Protein AF-A0A9N8KJK4-F1 (afdb_monomer)

Radius of gyration: 14.7 Å; Cα contacts (8 Å, |Δi|>4): 131; chains: 1; bounding box: 35×23×42 Å

pLDDT: mean 90.98, std 7.69, range [56.53, 98.44]

Organism: NCBI:txid2773716

Foldseek 3Di:
DWDKDFDFDKAFLVNLVVVCVVQVQVQADSLCCVPPSNVVSVLVVCCVVPVPVVVVQVQWGKADDADPPDPDPCRSPDRIITTGSGIGTADPHDDVCVRVVPD

Secondary structure (DSSP, 8-state):
--EEEEEEEEEEHHHHHHHHHHHT-TT--TT-TTSHHHHHHHHHHHHHH-HHHHHT-TT-EEEE---TT--STTGGG-SEEEEEEEEEEESS---HHHHHTT-

Sequence (103 aa):
MPTYLIHGFRWPRPLIRIHIILQNLDDAAAEWLIAPATTETLLENFTELWPQTVTNLPNLRFVEQFDTTDESPAACSQPYAYVADICEQVKLGIEVDEVRGKV

Structure (mmCIF, N/CA/C/O backbone):
data_AF-A0A9N8KJK4-F1
#
_entry.id   AF-A0A9N8KJK4-F1
#
loop_
_atom_site.group_PDB
_atom_site.id
_atom_site.type_symbol
_atom_site.label_atom_id
_atom_site.label_alt_id
_atom_site.label_com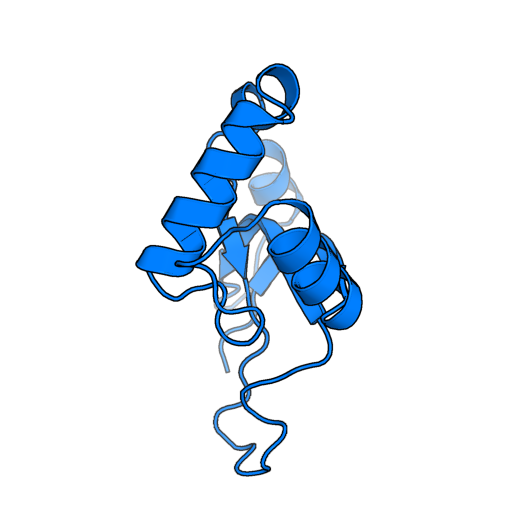p_id
_atom_site.label_asym_id
_atom_site.label_entity_id
_atom_site.label_seq_id
_atom_site.pdbx_PDB_ins_code
_atom_site.Cartn_x
_atom_site.Cartn_y
_atom_site.Cartn_z
_atom_site.occupancy
_atom_site.B_iso_or_equiv
_atom_site.auth_seq_id
_atom_site.auth_comp_id
_atom_site.auth_asym_id
_atom_site.auth_atom_id
_atom_site.pdbx_PDB_model_num
ATOM 1 N N . MET A 1 1 ? 6.362 -7.425 18.911 1.00 66.12 1 MET A N 1
ATOM 2 C CA . MET A 1 1 ? 6.061 -6.817 17.600 1.00 66.12 1 MET A CA 1
ATOM 3 C C . MET A 1 1 ? 4.681 -6.180 17.672 1.00 66.12 1 MET A C 1
ATOM 5 O O . MET A 1 1 ? 3.813 -6.780 18.304 1.00 66.12 1 MET A O 1
ATOM 9 N N . PRO A 1 2 ? 4.478 -4.967 17.133 1.00 81.94 2 PRO A N 1
ATOM 10 C CA . PRO A 1 2 ? 3.156 -4.351 17.091 1.00 81.94 2 PRO A CA 1
ATOM 11 C C . PRO A 1 2 ? 2.202 -5.214 16.258 1.00 81.94 2 PRO A C 1
ATOM 13 O O 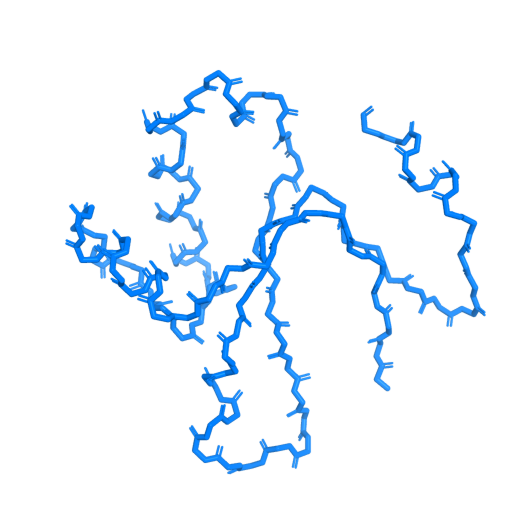. PRO A 1 2 ? 2.566 -5.695 15.190 1.00 81.94 2 PRO A O 1
ATOM 16 N N . THR A 1 3 ? 0.996 -5.441 16.770 1.00 86.94 3 THR A N 1
ATOM 17 C CA . THR A 1 3 ? -0.075 -6.121 16.031 1.00 86.94 3 THR A CA 1
ATOM 18 C C . THR A 1 3 ? -0.988 -5.054 15.452 1.00 86.94 3 THR A C 1
ATOM 20 O O . THR A 1 3 ? -1.273 -4.075 16.136 1.00 86.94 3 THR A O 1
ATOM 23 N N . TYR A 1 4 ? -1.444 -5.226 14.214 1.00 89.00 4 TYR A N 1
ATOM 24 C CA . TYR A 1 4 ? -2.340 -4.276 13.558 1.00 89.00 4 TYR A CA 1
ATOM 25 C C . TYR A 1 4 ? -3.637 -4.960 13.142 1.00 89.00 4 TYR A C 1
ATOM 27 O O . TYR A 1 4 ? -3.619 -6.079 12.628 1.00 89.00 4 TYR A O 1
ATOM 35 N N . LEU A 1 5 ? -4.756 -4.269 13.343 1.00 91.56 5 LEU A N 1
ATOM 36 C CA . LEU A 1 5 ? -6.018 -4.573 12.687 1.00 91.56 5 LEU A CA 1
ATOM 37 C C . LEU A 1 5 ? -6.026 -3.856 11.337 1.00 91.56 5 LEU A C 1
ATOM 39 O O . LEU A 1 5 ? -5.915 -2.631 11.285 1.00 91.56 5 LEU A O 1
ATOM 43 N N . ILE A 1 6 ? -6.146 -4.629 10.259 1.00 91.62 6 ILE A N 1
ATOM 44 C CA . ILE A 1 6 ? -6.137 -4.118 8.888 1.00 91.62 6 ILE A CA 1
ATOM 45 C C . ILE A 1 6 ? -7.476 -4.444 8.227 1.00 91.62 6 ILE A C 1
ATOM 47 O O . ILE A 1 6 ? -7.917 -5.595 8.246 1.00 91.62 6 ILE A O 1
ATOM 51 N N . HIS A 1 7 ? -8.097 -3.438 7.618 1.00 92.75 7 HIS A N 1
ATOM 52 C CA . HIS A 1 7 ? -9.180 -3.613 6.654 1.00 92.75 7 HIS A CA 1
ATOM 53 C C . HIS A 1 7 ? -8.682 -3.160 5.285 1.00 92.75 7 HIS A C 1
ATOM 55 O O . HIS A 1 7 ? -7.998 -2.151 5.167 1.00 92.75 7 HIS A O 1
ATOM 61 N N . GLY A 1 8 ? -8.943 -3.969 4.265 1.00 92.50 8 GLY A N 1
ATOM 62 C CA . GLY A 1 8 ? -8.357 -3.793 2.948 1.00 92.50 8 GLY A CA 1
ATOM 63 C C . GLY A 1 8 ? -8.172 -5.128 2.251 1.00 92.50 8 GLY A C 1
ATOM 64 O O . GLY A 1 8 ? -8.753 -6.143 2.647 1.00 92.50 8 GLY A O 1
ATOM 65 N N . PHE A 1 9 ? -7.330 -5.143 1.225 1.00 93.69 9 PHE A N 1
ATOM 66 C CA . PHE A 1 9 ? -7.020 -6.363 0.495 1.00 93.69 9 PHE A CA 1
ATOM 67 C C . PHE A 1 9 ? -5.523 -6.637 0.453 1.00 93.69 9 PHE A C 1
ATOM 69 O O . PHE A 1 9 ? -4.670 -5.754 0.560 1.00 93.69 9 PHE A O 1
ATOM 76 N N . ARG A 1 10 ? -5.217 -7.920 0.291 1.00 94.88 10 ARG A N 1
ATOM 77 C CA . ARG A 1 10 ? -3.862 -8.423 0.121 1.00 94.88 10 ARG A CA 1
ATOM 78 C C . ARG A 1 10 ? -3.471 -8.294 -1.347 1.00 94.88 10 ARG A C 1
ATOM 80 O O . ARG A 1 10 ? -4.148 -8.858 -2.203 1.00 94.88 10 ARG A O 1
ATOM 87 N N . TRP A 1 11 ? -2.366 -7.617 -1.633 1.00 95.88 11 TRP A N 1
ATOM 88 C CA . TRP A 1 11 ? -1.834 -7.449 -2.980 1.00 95.88 11 TRP A CA 1
ATOM 89 C C . TRP A 1 11 ? -0.590 -8.332 -3.168 1.00 95.88 11 TRP A C 1
ATOM 91 O O . TRP A 1 11 ? 0.450 -8.079 -2.554 1.00 95.88 11 TRP A O 1
ATOM 101 N N . PRO A 1 12 ? -0.674 -9.412 -3.970 1.00 95.62 12 PRO A N 1
ATOM 102 C CA . PRO A 1 12 ? 0.476 -10.265 -4.248 1.00 95.62 12 PRO A CA 1
ATOM 103 C C . PRO A 1 12 ? 1.616 -9.490 -4.907 1.00 95.62 12 PRO A C 1
ATOM 105 O O . PRO A 1 12 ? 1.404 -8.806 -5.908 1.00 95.62 12 PRO A O 1
ATOM 108 N N . ARG A 1 13 ? 2.843 -9.669 -4.406 1.00 93.69 13 ARG A N 1
ATOM 109 C CA . ARG A 1 13 ? 4.045 -8.984 -4.906 1.00 93.69 13 ARG A CA 1
ATOM 110 C C . ARG A 1 13 ? 4.249 -9.106 -6.427 1.00 93.69 13 ARG A C 1
ATOM 112 O O . ARG A 1 13 ? 4.571 -8.095 -7.048 1.00 93.69 13 ARG A O 1
ATOM 119 N N . PRO A 1 14 ? 4.007 -10.267 -7.076 1.00 96.00 14 PRO A N 1
ATOM 120 C CA . PRO A 1 14 ? 4.084 -10.353 -8.535 1.00 96.00 14 PRO A CA 1
ATOM 121 C C . PRO A 1 14 ? 3.090 -9.430 -9.254 1.00 96.00 14 PRO A C 1
ATOM 123 O O . PRO A 1 14 ? 3.428 -8.864 -10.287 1.00 96.00 14 PRO A O 1
ATOM 126 N N . LEU A 1 15 ? 1.888 -9.240 -8.699 1.00 97.44 15 LEU A N 1
ATOM 127 C CA . LEU A 1 15 ? 0.872 -8.363 -9.283 1.00 97.44 15 LEU A CA 1
ATOM 128 C C . LEU A 1 15 ? 1.190 -6.881 -9.061 1.00 97.44 15 LEU A C 1
ATOM 130 O O . LEU A 1 15 ? 0.851 -6.072 -9.916 1.00 97.44 15 LEU A O 1
ATOM 134 N N . ILE A 1 16 ? 1.876 -6.531 -7.968 1.00 96.69 16 ILE A N 1
ATOM 135 C CA . ILE A 1 16 ? 2.403 -5.174 -7.751 1.00 96.69 16 ILE A CA 1
ATOM 136 C C . ILE A 1 16 ? 3.421 -4.834 -8.843 1.00 96.69 16 ILE A C 1
ATOM 138 O O . ILE A 1 16 ? 3.299 -3.809 -9.507 1.00 96.69 16 ILE A O 1
ATOM 142 N N . ARG A 1 17 ? 4.394 -5.727 -9.075 1.00 96.81 17 ARG A N 1
ATOM 143 C CA . ARG A 1 17 ? 5.406 -5.556 -10.132 1.00 96.81 17 ARG A CA 1
ATOM 144 C C . ARG A 1 17 ? 4.759 -5.394 -11.505 1.00 96.81 17 ARG A C 1
ATOM 146 O O . ARG A 1 17 ? 5.125 -4.493 -12.248 1.00 96.81 17 ARG A O 1
ATOM 153 N N . ILE A 1 18 ? 3.781 -6.244 -11.827 1.00 98.19 18 ILE A N 1
ATOM 154 C CA . ILE A 1 18 ? 3.042 -6.158 -13.092 1.00 98.19 18 ILE A CA 1
ATOM 155 C C . ILE A 1 18 ? 2.312 -4.816 -13.207 1.00 98.19 18 ILE A C 1
ATOM 157 O O . ILE A 1 18 ? 2.381 -4.199 -14.263 1.00 98.19 18 ILE A O 1
ATOM 161 N N . HIS A 1 19 ? 1.656 -4.341 -12.146 1.00 98.12 19 HIS A N 1
ATOM 162 C CA . HIS A 1 19 ? 0.977 -3.041 -12.154 1.00 98.12 19 HIS A CA 1
ATOM 163 C C . HIS A 1 19 ? 1.945 -1.889 -12.433 1.00 98.12 19 HIS A C 1
ATOM 165 O O . HIS A 1 19 ? 1.694 -1.108 -13.344 1.00 98.12 19 HIS A O 1
ATOM 171 N N . ILE A 1 20 ? 3.077 -1.839 -11.722 1.00 98.19 20 ILE A N 1
ATOM 172 C CA . ILE A 1 20 ? 4.130 -0.829 -11.921 1.00 98.19 20 ILE A CA 1
ATOM 173 C C . ILE A 1 20 ? 4.629 -0.827 -13.371 1.00 98.19 20 ILE A C 1
ATOM 175 O O . ILE A 1 20 ? 4.702 0.232 -13.990 1.00 98.19 20 ILE A O 1
ATOM 179 N N . ILE A 1 21 ? 4.904 -2.008 -13.939 1.00 98.31 21 ILE A N 1
ATOM 180 C CA . ILE A 1 21 ? 5.367 -2.148 -15.329 1.00 98.31 21 ILE A CA 1
ATOM 181 C C . ILE A 1 21 ? 4.291 -1.690 -16.321 1.00 98.31 21 ILE A C 1
ATOM 183 O O . ILE A 1 21 ? 4.590 -0.956 -17.255 1.00 98.31 21 ILE A O 1
ATOM 187 N N . LEU A 1 22 ? 3.037 -2.118 -16.143 1.00 98.44 22 LEU A N 1
ATOM 188 C CA . LEU A 1 22 ? 1.952 -1.791 -17.075 1.00 98.44 22 LEU A CA 1
ATOM 189 C C . LEU A 1 22 ? 1.565 -0.309 -17.046 1.00 98.44 22 LEU A C 1
ATOM 191 O O . LEU A 1 22 ? 1.080 0.204 -18.052 1.00 98.44 22 LEU A O 1
ATOM 195 N N . GLN A 1 23 ? 1.755 0.356 -15.908 1.00 98.31 23 GLN A N 1
ATOM 196 C CA . GLN A 1 23 ? 1.457 1.775 -15.721 1.00 98.31 23 GLN A CA 1
ATOM 197 C C . GLN A 1 23 ? 2.677 2.688 -15.939 1.00 98.31 23 GLN A C 1
ATOM 199 O O . GLN A 1 23 ? 2.517 3.902 -15.904 1.00 98.31 23 GLN A O 1
ATOM 204 N N . ASN A 1 24 ? 3.867 2.132 -16.212 1.00 97.62 24 ASN A N 1
ATOM 205 C CA . ASN A 1 24 ? 5.137 2.866 -16.349 1.00 97.62 24 ASN A CA 1
ATOM 206 C C . ASN A 1 24 ? 5.436 3.784 -15.144 1.00 97.62 24 ASN A C 1
ATOM 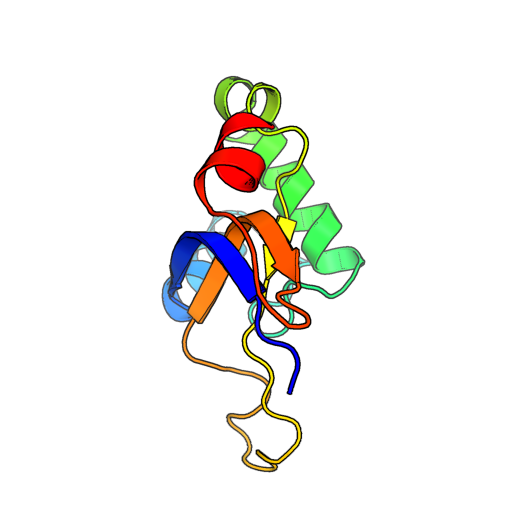208 O O . ASN A 1 24 ? 5.680 4.977 -15.301 1.00 97.62 24 ASN A O 1
ATOM 212 N N . LEU A 1 25 ? 5.371 3.229 -13.930 1.00 98.12 25 LEU A N 1
ATOM 213 C CA . LEU A 1 25 ? 5.584 3.983 -12.688 1.00 98.12 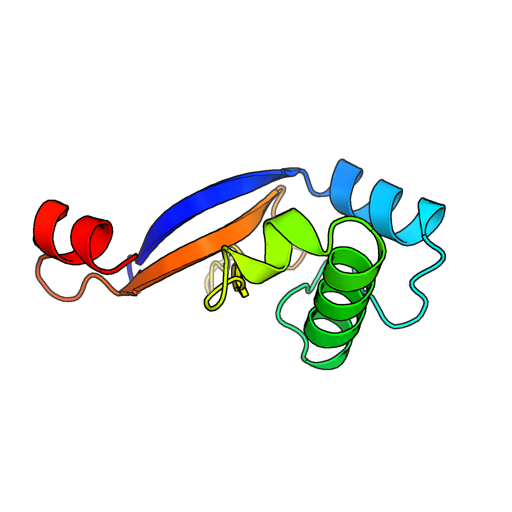25 LEU A CA 1
ATOM 214 C C . LEU A 1 25 ? 7.067 3.977 -12.293 1.00 98.12 25 LEU A C 1
ATOM 216 O O . LEU A 1 25 ? 7.488 3.159 -11.477 1.00 98.12 25 LEU A O 1
ATOM 220 N N . ASP A 1 26 ? 7.854 4.877 -12.882 1.00 95.31 26 ASP A N 1
ATOM 221 C CA . ASP A 1 26 ? 9.320 4.898 -12.733 1.00 95.31 26 ASP A CA 1
ATOM 222 C C . ASP A 1 26 ? 9.798 5.146 -11.287 1.00 95.31 26 ASP A C 1
ATOM 224 O O . ASP A 1 26 ? 10.820 4.599 -10.870 1.00 95.31 26 ASP A O 1
ATOM 228 N N . ASP A 1 27 ? 9.034 5.909 -10.500 1.00 96.75 27 ASP A N 1
ATOM 229 C CA . ASP A 1 27 ? 9.344 6.238 -9.099 1.00 96.75 27 ASP A CA 1
ATOM 230 C C . ASP A 1 27 ? 8.784 5.208 -8.085 1.00 96.75 27 ASP A C 1
ATOM 232 O O . ASP A 1 27 ? 8.907 5.361 -6.861 1.00 96.75 27 ASP A O 1
ATOM 236 N N . ALA A 1 28 ? 8.188 4.111 -8.573 1.00 97.50 28 ALA A N 1
ATOM 237 C CA . ALA A 1 28 ? 7.605 3.063 -7.742 1.00 97.50 28 ALA A CA 1
ATOM 238 C C . ALA A 1 28 ? 8.510 1.823 -7.615 1.00 97.50 28 ALA A C 1
ATOM 240 O O . ALA A 1 28 ? 8.877 1.181 -8.598 1.00 97.50 28 ALA A O 1
ATOM 241 N N . ALA A 1 29 ? 8.794 1.411 -6.377 1.00 95.12 29 ALA A N 1
ATOM 242 C CA . ALA A 1 29 ? 9.506 0.177 -6.062 1.00 95.12 29 ALA A CA 1
ATOM 243 C C . ALA A 1 29 ? 8.541 -0.888 -5.530 1.00 95.12 29 ALA A C 1
ATOM 245 O O . ALA A 1 29 ? 7.918 -0.729 -4.479 1.00 95.12 29 ALA A O 1
ATOM 246 N N . ALA A 1 30 ? 8.447 -2.026 -6.221 1.00 94.19 30 ALA A N 1
ATOM 247 C CA . ALA A 1 30 ? 7.523 -3.083 -5.825 1.00 94.19 30 ALA A CA 1
ATOM 248 C C . ALA A 1 30 ? 7.878 -3.712 -4.477 1.00 94.19 30 ALA A C 1
ATOM 250 O O . ALA A 1 30 ? 7.017 -4.346 -3.892 1.00 94.19 30 ALA A O 1
ATOM 251 N N . GLU A 1 31 ? 9.118 -3.598 -4.015 1.00 90.81 31 GLU A N 1
ATOM 252 C CA . GLU A 1 31 ? 9.669 -4.197 -2.799 1.00 90.81 31 GLU A CA 1
ATOM 253 C C . GLU A 1 31 ? 9.525 -3.288 -1.578 1.00 90.81 31 GLU A C 1
ATOM 255 O O . GLU A 1 31 ? 9.732 -3.751 -0.463 1.00 90.81 31 GLU A O 1
ATOM 260 N N . TRP A 1 32 ? 9.177 -2.014 -1.775 1.00 91.12 32 TRP A N 1
ATOM 261 C CA . TRP A 1 32 ? 9.119 -1.047 -0.686 1.00 91.12 32 TRP A CA 1
ATOM 262 C C . TRP A 1 32 ? 7.995 -0.029 -0.900 1.00 91.12 32 TRP A C 1
ATOM 264 O O . TRP A 1 32 ? 8.236 1.144 -1.178 1.00 91.12 32 TRP A O 1
ATOM 274 N N . LEU A 1 33 ? 6.737 -0.468 -0.768 1.00 92.94 33 LEU A N 1
ATOM 275 C CA . LEU A 1 33 ? 5.582 0.396 -1.074 1.00 92.94 33 LEU A CA 1
ATOM 276 C C . LEU A 1 33 ? 5.453 1.575 -0.116 1.00 92.94 33 LEU A C 1
ATOM 278 O O . LEU A 1 33 ? 4.945 2.619 -0.509 1.00 92.94 33 LEU A O 1
ATOM 282 N N . ILE A 1 34 ? 5.906 1.408 1.129 1.00 92.94 34 ILE A N 1
ATOM 283 C CA . ILE A 1 34 ? 5.869 2.461 2.153 1.00 92.94 34 ILE A CA 1
ATOM 284 C C . ILE A 1 34 ? 6.965 3.522 1.963 1.00 92.94 34 ILE A C 1
ATOM 286 O O . ILE A 1 34 ? 7.016 4.478 2.737 1.00 92.94 34 ILE A O 1
ATOM 290 N N . ALA A 1 35 ? 7.863 3.366 0.980 1.00 94.44 35 ALA A N 1
ATOM 291 C CA . ALA A 1 35 ? 8.800 4.424 0.625 1.00 94.44 35 ALA A CA 1
ATOM 292 C C . ALA A 1 35 ? 8.013 5.659 0.141 1.00 94.44 35 ALA A C 1
ATOM 294 O O . ALA A 1 35 ? 7.101 5.491 -0.671 1.00 94.44 35 ALA A O 1
ATOM 295 N N . PRO A 1 36 ? 8.353 6.888 0.583 1.00 96.50 36 PRO A N 1
ATOM 296 C CA . PRO A 1 36 ? 7.555 8.079 0.284 1.00 96.50 36 PRO A CA 1
ATOM 297 C C . PRO A 1 36 ? 7.257 8.280 -1.207 1.00 96.50 36 PRO A C 1
ATOM 299 O O . PRO A 1 36 ? 6.092 8.418 -1.564 1.00 96.50 36 PRO A O 1
ATOM 302 N N . ALA A 1 37 ? 8.281 8.198 -2.066 1.00 97.38 37 ALA A N 1
ATOM 303 C CA . ALA A 1 37 ? 8.124 8.350 -3.515 1.00 97.38 37 ALA A CA 1
ATOM 304 C C . ALA A 1 37 ? 7.200 7.274 -4.105 1.00 97.38 37 ALA A C 1
ATOM 306 O O . ALA A 1 37 ? 6.248 7.579 -4.807 1.00 97.38 37 ALA A O 1
ATOM 307 N N . THR A 1 38 ? 7.403 6.010 -3.731 1.00 97.19 38 THR A N 1
ATOM 308 C CA . THR A 1 38 ? 6.566 4.907 -4.215 1.00 97.19 38 THR A CA 1
ATOM 309 C C . THR A 1 38 ? 5.116 5.022 -3.749 1.00 97.19 38 THR A C 1
ATOM 311 O O . THR A 1 38 ? 4.204 4.754 -4.531 1.00 97.19 38 THR A O 1
ATOM 314 N N . THR A 1 39 ? 4.887 5.424 -2.495 1.00 97.12 39 THR A N 1
ATOM 315 C CA . THR A 1 39 ? 3.537 5.679 -1.974 1.00 97.12 39 THR A CA 1
ATOM 316 C C . THR A 1 39 ? 2.850 6.785 -2.769 1.00 97.12 39 THR A C 1
ATOM 318 O O . THR A 1 39 ? 1.711 6.597 -3.187 1.00 97.12 39 THR A O 1
ATOM 321 N N . GLU A 1 40 ? 3.534 7.908 -2.991 1.00 97.81 40 GLU A N 1
ATOM 322 C CA . GLU A 1 40 ? 3.017 9.046 -3.754 1.00 97.81 40 GLU A CA 1
ATOM 323 C C . GLU A 1 40 ? 2.654 8.631 -5.183 1.00 97.81 40 GLU A C 1
ATOM 325 O O . GLU A 1 40 ? 1.484 8.703 -5.555 1.00 97.81 40 GLU A O 1
ATOM 330 N N . THR A 1 41 ? 3.598 8.050 -5.928 1.00 98.38 41 THR A N 1
ATOM 331 C CA . THR A 1 41 ? 3.387 7.600 -7.311 1.00 98.38 41 THR A CA 1
ATOM 332 C C . THR A 1 41 ? 2.226 6.612 -7.445 1.00 98.38 41 THR A C 1
ATOM 334 O O . THR A 1 41 ? 1.429 6.696 -8.381 1.00 98.38 41 THR A O 1
ATOM 337 N N . LEU A 1 42 ? 2.096 5.655 -6.519 1.00 97.94 42 LEU A N 1
ATOM 338 C CA . LEU A 1 42 ? 0.999 4.685 -6.561 1.00 97.94 42 LEU A CA 1
ATOM 339 C C . LEU A 1 42 ? -0.354 5.320 -6.214 1.00 97.94 42 LEU A C 1
ATOM 341 O O . LEU A 1 42 ? -1.353 4.968 -6.840 1.00 97.94 42 LEU A O 1
ATOM 345 N N . LEU A 1 43 ? -0.412 6.235 -5.240 1.00 97.00 43 LEU A N 1
ATOM 346 C CA . LEU A 1 43 ? -1.652 6.942 -4.891 1.00 97.00 43 LEU A CA 1
ATOM 347 C C . LEU A 1 43 ? -2.110 7.875 -6.017 1.00 97.00 43 LEU A C 1
ATOM 349 O O . LEU A 1 43 ? -3.306 7.926 -6.316 1.00 97.00 43 LEU A O 1
ATOM 353 N N . GLU A 1 44 ? -1.178 8.569 -6.667 1.00 97.50 44 GLU A N 1
ATOM 354 C CA . GLU A 1 44 ? -1.452 9.383 -7.853 1.00 97.50 44 GLU A CA 1
ATOM 355 C C . GLU A 1 44 ? -2.009 8.513 -8.981 1.00 97.50 44 GLU A C 1
ATOM 357 O O . GLU A 1 44 ? -3.115 8.763 -9.463 1.00 97.50 44 GLU A O 1
ATOM 362 N N . ASN A 1 45 ? -1.332 7.408 -9.309 1.00 97.94 45 ASN A N 1
ATOM 363 C CA . ASN A 1 45 ? -1.811 6.472 -10.323 1.00 97.94 45 ASN A CA 1
ATOM 364 C C . ASN A 1 45 ? -3.198 5.892 -9.985 1.00 97.94 45 ASN A C 1
ATOM 366 O O . ASN A 1 45 ? -4.056 5.772 -10.860 1.00 97.94 45 ASN A O 1
ATOM 370 N N . PHE A 1 46 ? -3.464 5.562 -8.718 1.00 97.19 46 PHE A N 1
ATOM 371 C CA . PHE A 1 46 ? -4.783 5.086 -8.290 1.00 97.19 46 PHE A CA 1
ATOM 372 C C . PHE A 1 46 ? -5.859 6.164 -8.454 1.00 97.19 46 PHE A C 1
ATOM 374 O O . PHE A 1 46 ? -6.987 5.848 -8.837 1.00 97.19 46 PHE A O 1
ATOM 381 N N . THR A 1 47 ? -5.516 7.425 -8.187 1.00 96.81 47 THR A N 1
ATOM 382 C CA . THR A 1 47 ? -6.417 8.571 -8.360 1.00 96.81 47 THR A CA 1
ATOM 383 C C . THR A 1 47 ? -6.741 8.806 -9.835 1.00 96.81 47 THR A C 1
ATOM 385 O O . THR A 1 47 ? -7.885 9.116 -10.164 1.00 96.81 47 THR A O 1
ATOM 388 N N . GLU A 1 48 ? -5.775 8.601 -10.730 1.00 97.25 48 GLU A N 1
ATOM 389 C CA . GLU A 1 48 ? -5.975 8.697 -12.179 1.00 97.25 48 GLU A CA 1
ATOM 390 C C . GLU A 1 48 ? -6.832 7.551 -12.734 1.00 97.25 48 GLU A C 1
ATOM 392 O O . GLU A 1 48 ? -7.769 7.787 -13.501 1.00 97.25 48 GLU A O 1
ATOM 397 N N . LEU A 1 49 ? -6.544 6.306 -12.337 1.00 97.56 49 LEU A N 1
ATOM 398 C CA . LEU A 1 49 ? -7.244 5.120 -12.840 1.00 97.56 49 LEU A CA 1
ATOM 399 C C . LEU A 1 49 ? -8.653 4.965 -12.257 1.00 97.56 49 LEU A C 1
ATOM 401 O O . LEU A 1 49 ? -9.574 4.540 -12.961 1.00 97.56 49 LEU A O 1
ATOM 405 N N . TRP A 1 50 ? -8.831 5.289 -10.973 1.00 96.50 50 TRP A N 1
ATOM 406 C CA . TRP A 1 50 ? -10.067 5.036 -10.227 1.00 96.50 50 TRP A CA 1
ATOM 407 C C . TRP A 1 50 ? -10.499 6.230 -9.360 1.00 96.50 50 TRP A C 1
ATOM 409 O O . TRP A 1 50 ? -10.715 6.075 -8.153 1.00 96.50 50 TRP A O 1
ATOM 419 N N . PRO A 1 51 ? -10.732 7.416 -9.954 1.00 95.75 51 PRO A N 1
ATOM 420 C CA . PRO A 1 51 ? -11.016 8.641 -9.203 1.00 95.75 51 PRO A CA 1
ATOM 421 C C . PRO A 1 51 ? -12.251 8.516 -8.301 1.00 95.75 51 PRO A C 1
ATOM 423 O O . PRO A 1 51 ? -12.245 8.968 -7.157 1.00 95.75 51 PRO A O 1
ATOM 426 N N . GLN A 1 52 ? -13.303 7.843 -8.777 1.00 95.06 52 GLN A N 1
ATOM 427 C CA . GLN A 1 52 ? -14.539 7.641 -8.009 1.00 95.06 52 GLN A CA 1
ATOM 428 C C . GLN A 1 52 ? -14.327 6.723 -6.800 1.00 95.06 52 GLN A C 1
ATOM 430 O O . GLN A 1 52 ? -14.933 6.921 -5.750 1.00 95.06 52 GLN A O 1
ATOM 435 N N . THR A 1 53 ? -13.465 5.714 -6.928 1.00 92.75 53 THR A N 1
ATOM 436 C CA . THR A 1 53 ? -13.183 4.767 -5.846 1.00 92.75 53 THR A CA 1
ATOM 437 C C . THR A 1 53 ? -12.298 5.412 -4.788 1.00 92.75 53 THR A C 1
ATOM 439 O O . THR A 1 53 ? -12.643 5.367 -3.611 1.00 92.75 53 THR A O 1
ATOM 442 N N . VAL A 1 54 ? -11.208 6.066 -5.199 1.00 93.94 54 VAL A N 1
ATOM 443 C CA . VAL A 1 54 ? -10.256 6.706 -4.276 1.00 93.94 54 VAL A CA 1
ATOM 444 C C . VAL A 1 54 ? -10.899 7.862 -3.507 1.00 93.94 54 VAL A C 1
ATOM 446 O O . VAL A 1 54 ? -10.640 8.013 -2.318 1.00 93.94 54 VAL A O 1
ATOM 449 N N . THR A 1 55 ? -11.821 8.610 -4.125 1.00 93.56 55 THR A N 1
ATOM 450 C CA . THR A 1 55 ? -12.592 9.665 -3.433 1.00 93.56 55 THR A CA 1
ATOM 451 C C . THR A 1 55 ? -13.348 9.138 -2.205 1.00 93.56 55 THR A C 1
ATOM 453 O O . THR A 1 55 ? -13.500 9.855 -1.220 1.00 93.56 55 THR A O 1
ATOM 456 N N . ASN A 1 56 ? -13.790 7.876 -2.235 1.00 92.12 56 ASN A N 1
ATOM 457 C CA . ASN A 1 56 ? -14.494 7.232 -1.122 1.00 92.12 56 ASN A CA 1
ATOM 458 C C . ASN A 1 56 ? -13.548 6.541 -0.119 1.00 92.12 56 ASN A C 1
ATOM 460 O O . ASN A 1 56 ? -14.016 5.902 0.818 1.00 92.12 56 ASN A O 1
ATOM 464 N N . LEU A 1 57 ? -12.228 6.643 -0.308 1.00 92.00 57 LEU A N 1
ATOM 465 C CA . LEU A 1 57 ? -11.203 6.002 0.519 1.00 92.00 57 LEU A CA 1
ATOM 466 C C . LEU A 1 57 ? -10.160 7.038 0.988 1.00 92.00 57 LEU A C 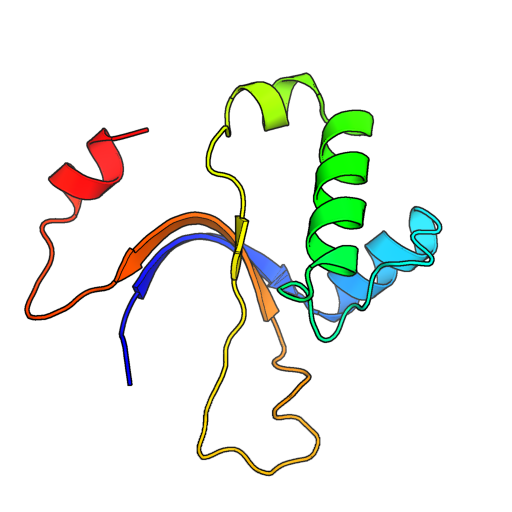1
ATOM 468 O O . LEU A 1 57 ? -8.980 6.919 0.658 1.00 92.00 57 LEU A O 1
ATOM 472 N N . PRO A 1 58 ? -10.550 8.055 1.782 1.00 90.19 58 PRO A N 1
ATOM 473 C CA . PRO A 1 58 ? -9.660 9.160 2.162 1.00 90.19 58 PRO A CA 1
ATOM 474 C C . PRO A 1 58 ? -8.454 8.730 3.013 1.00 90.19 58 PRO A C 1
ATOM 476 O O . PRO A 1 58 ? -7.473 9.460 3.104 1.00 90.19 58 PRO A O 1
ATOM 479 N N . ASN A 1 59 ? -8.523 7.549 3.633 1.00 92.19 59 ASN A N 1
ATOM 480 C CA . ASN A 1 59 ? -7.481 6.998 4.503 1.00 92.19 59 ASN A CA 1
ATOM 481 C C . ASN A 1 59 ? -6.683 5.861 3.838 1.00 92.19 59 ASN A C 1
ATOM 483 O O . ASN A 1 59 ? -6.029 5.081 4.538 1.00 92.19 59 ASN 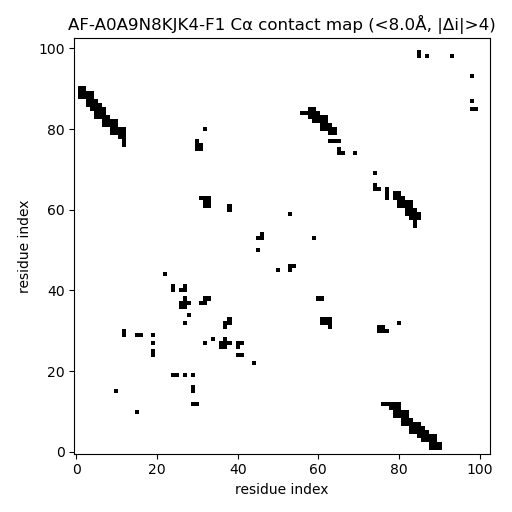A O 1
ATOM 487 N N . LEU A 1 60 ? -6.772 5.731 2.507 1.00 94.00 60 LEU A N 1
ATOM 488 C CA . LEU A 1 60 ? -6.079 4.688 1.757 1.00 94.00 60 LEU A CA 1
ATOM 489 C C . LEU A 1 60 ? -4.564 4.789 1.962 1.00 94.00 60 LEU A C 1
ATOM 491 O O . LEU A 1 60 ? -3.956 5.835 1.747 1.00 94.00 60 LEU A O 1
ATOM 495 N N . ARG A 1 61 ? -3.946 3.681 2.362 1.00 94.56 61 ARG A N 1
ATOM 496 C CA . ARG A 1 61 ? -2.508 3.581 2.611 1.00 94.56 61 ARG A CA 1
ATOM 497 C C . ARG A 1 61 ? -1.982 2.198 2.269 1.00 94.56 61 ARG A C 1
ATOM 499 O O . ARG A 1 61 ? -2.711 1.203 2.315 1.00 94.56 61 ARG A O 1
ATOM 506 N N . PHE A 1 62 ? -0.692 2.140 1.969 1.00 95.38 62 PHE A N 1
ATOM 507 C CA . PHE A 1 62 ? 0.024 0.888 1.771 1.00 95.38 62 PHE A CA 1
ATOM 508 C C . PHE A 1 62 ? 0.596 0.390 3.094 1.00 95.38 62 PHE A C 1
ATOM 510 O O . PHE A 1 62 ? 1.097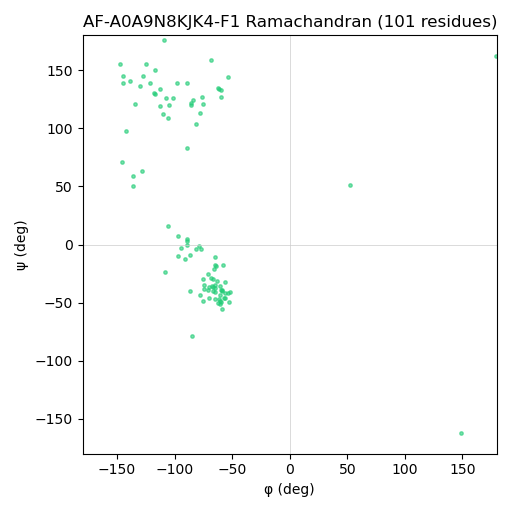 1.166 3.907 1.00 95.38 62 PHE A O 1
ATOM 517 N N . VAL A 1 63 ? 0.511 -0.918 3.317 1.00 93.50 63 VAL A N 1
ATOM 518 C CA . VAL A 1 63 ? 1.061 -1.575 4.504 1.00 93.50 63 VAL A CA 1
ATOM 519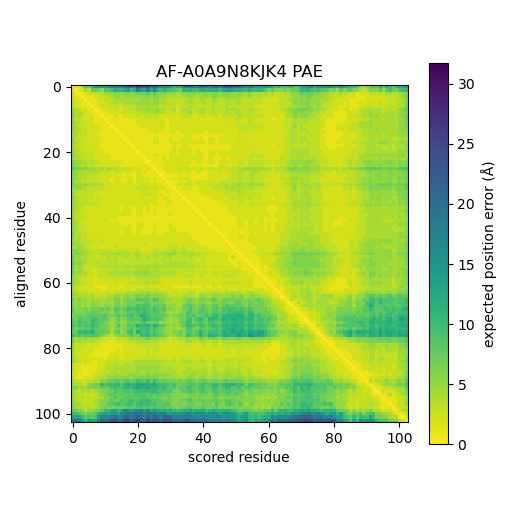 C C . VAL A 1 63 ? 1.899 -2.762 4.063 1.00 93.50 63 VAL A C 1
ATOM 521 O O . VAL A 1 63 ? 1.487 -3.547 3.207 1.00 93.50 63 VAL A O 1
ATOM 524 N N . GLU A 1 64 ? 3.068 -2.918 4.672 1.00 89.88 64 GLU A N 1
ATOM 525 C CA . GLU A 1 64 ? 3.975 -4.022 4.385 1.00 89.88 64 GLU A CA 1
ATOM 526 C C . GLU A 1 64 ? 4.184 -4.920 5.595 1.00 89.88 64 GLU A C 1
ATOM 528 O O . GLU A 1 64 ? 4.113 -4.497 6.749 1.00 89.88 64 GLU A O 1
ATOM 533 N N . GLN A 1 65 ? 4.432 -6.193 5.302 1.00 83.62 65 GLN A N 1
ATOM 534 C CA . GLN A 1 65 ? 4.902 -7.134 6.303 1.00 83.62 65 GLN A CA 1
ATOM 535 C C . GLN A 1 65 ? 6.382 -6.854 6.546 1.00 83.62 65 GLN A C 1
ATOM 537 O O . GLN A 1 65 ? 7.165 -6.838 5.599 1.00 83.62 65 GLN A O 1
ATOM 542 N N . PHE A 1 66 ? 6.752 -6.656 7.805 1.00 80.94 66 PHE A N 1
ATOM 543 C CA . PHE A 1 66 ? 8.138 -6.470 8.203 1.00 80.94 66 PHE A CA 1
ATOM 544 C C . PHE A 1 66 ? 8.424 -7.320 9.436 1.00 80.94 66 PHE A C 1
ATOM 546 O O . PHE A 1 66 ? 7.780 -7.155 10.475 1.00 80.94 66 PHE A O 1
ATOM 553 N N . ASP A 1 67 ? 9.385 -8.228 9.307 1.00 80.88 67 ASP A N 1
ATOM 554 C CA . ASP A 1 67 ? 9.933 -8.999 10.415 1.00 80.88 67 ASP A CA 1
ATOM 555 C C . ASP A 1 67 ? 11.360 -8.513 10.676 1.00 80.88 67 ASP A C 1
ATOM 557 O O . ASP A 1 67 ? 12.254 -8.702 9.860 1.00 80.88 67 ASP A O 1
ATOM 561 N N . THR A 1 68 ? 11.575 -7.880 11.830 1.00 77.75 68 THR A N 1
ATOM 562 C CA . THR A 1 68 ? 12.889 -7.361 12.246 1.00 77.75 68 THR A CA 1
ATOM 563 C C . THR A 1 68 ? 13.939 -8.446 12.467 1.00 77.75 68 THR A C 1
ATOM 565 O O . THR A 1 68 ? 15.114 -8.125 12.595 1.00 77.75 68 THR A O 1
ATOM 568 N N . THR A 1 69 ? 13.516 -9.701 12.627 1.00 85.25 69 THR A N 1
ATOM 569 C CA . THR A 1 69 ? 14.407 -10.843 12.874 1.00 85.25 69 THR A CA 1
ATOM 570 C C . THR A 1 69 ? 14.732 -11.621 11.603 1.00 85.25 69 THR A C 1
ATOM 572 O O . THR A 1 69 ? 15.618 -12.475 11.620 1.00 85.25 69 THR A O 1
ATOM 575 N N . ASP A 1 70 ? 14.039 -11.318 10.503 1.00 84.94 70 ASP A N 1
ATOM 576 C CA . ASP A 1 70 ? 14.320 -11.886 9.194 1.00 84.94 70 ASP A CA 1
ATOM 577 C C . ASP A 1 70 ? 15.482 -11.118 8.547 1.00 84.94 70 ASP A C 1
ATOM 579 O O . ASP A 1 70 ? 15.331 -9.995 8.074 1.00 84.94 70 ASP A O 1
ATOM 583 N N . GLU A 1 71 ? 16.664 -11.731 8.546 1.00 85.12 71 GLU A N 1
ATOM 584 C CA . GLU A 1 71 ? 17.859 -11.228 7.851 1.00 85.12 71 GLU A CA 1
ATOM 585 C C . GLU A 1 71 ? 18.047 -11.897 6.480 1.00 85.12 71 GLU A C 1
ATOM 587 O O . GLU A 1 71 ? 19.082 -11.740 5.825 1.00 85.12 71 GLU A O 1
ATOM 592 N N . SER A 1 72 ? 17.071 -12.695 6.036 1.00 86.81 72 SER A N 1
ATOM 593 C CA . SER A 1 72 ? 17.156 -13.350 4.740 1.00 86.81 72 SER A CA 1
ATOM 594 C C . SER A 1 72 ? 17.063 -12.323 3.604 1.00 86.81 72 SER A C 1
ATOM 596 O O . SER A 1 72 ? 16.474 -11.251 3.757 1.00 86.81 72 SER A O 1
ATOM 598 N N . PRO A 1 73 ? 17.544 -12.662 2.396 1.00 79.31 73 PRO A N 1
ATOM 599 C CA . PRO A 1 73 ? 17.331 -11.820 1.219 1.00 79.31 73 PRO A CA 1
ATOM 600 C C . PRO A 1 73 ? 15.847 -11.555 0.902 1.00 79.31 73 PRO A C 1
ATOM 602 O O . PRO A 1 73 ? 15.537 -10.645 0.137 1.00 79.31 73 PRO A O 1
ATOM 605 N N . ALA A 1 74 ? 14.929 -12.355 1.458 1.00 77.38 74 ALA A N 1
ATOM 606 C CA . ALA A 1 74 ? 13.490 -12.213 1.267 1.00 77.38 74 ALA A CA 1
ATOM 607 C C . ALA A 1 74 ? 12.836 -11.240 2.262 1.00 77.38 74 ALA A C 1
ATOM 609 O O . ALA A 1 74 ? 11.682 -10.868 2.044 1.00 77.38 74 ALA A O 1
ATOM 610 N N . ALA A 1 75 ? 13.559 -10.778 3.290 1.00 80.44 75 ALA A N 1
ATOM 611 C CA . ALA A 1 75 ? 13.041 -9.873 4.314 1.00 80.44 75 ALA A CA 1
ATOM 612 C C . ALA A 1 75 ? 12.411 -8.604 3.713 1.00 80.44 75 ALA A C 1
ATOM 614 O O . ALA A 1 75 ? 11.310 -8.213 4.098 1.00 80.44 75 ALA A O 1
ATOM 615 N N . CYS A 1 76 ? 13.058 -8.027 2.693 1.00 73.25 76 CYS A N 1
ATOM 616 C CA . CYS A 1 76 ? 12.571 -6.854 1.958 1.00 73.25 76 CYS A CA 1
ATOM 617 C C . CYS A 1 76 ? 11.524 -7.182 0.877 1.00 73.25 76 CYS A C 1
ATOM 619 O O . CYS A 1 76 ? 11.039 -6.286 0.202 1.00 73.25 76 CYS A O 1
ATOM 621 N N . SER A 1 77 ? 11.196 -8.452 0.630 1.00 78.00 77 SER A N 1
ATOM 622 C CA . SER A 1 77 ? 10.285 -8.855 -0.450 1.00 78.00 77 SER A CA 1
ATOM 623 C C . SER A 1 77 ? 9.292 -9.906 0.022 1.00 78.00 77 SER A C 1
ATOM 625 O O . SER A 1 77 ? 9.077 -10.936 -0.623 1.00 78.00 77 SER A O 1
ATOM 627 N N . GLN A 1 78 ? 8.641 -9.621 1.151 1.00 86.69 78 GLN A N 1
ATOM 628 C CA . GLN A 1 78 ? 7.543 -10.451 1.626 1.00 86.69 78 GLN A CA 1
ATOM 629 C C . GLN A 1 78 ? 6.491 -10.618 0.514 1.00 86.69 78 GLN A C 1
ATOM 631 O O . GLN A 1 78 ? 6.253 -9.682 -0.268 1.00 86.69 78 GLN A O 1
ATOM 636 N N . PRO A 1 79 ? 5.852 -11.800 0.414 1.00 90.62 79 PRO A N 1
ATOM 637 C CA . PRO A 1 79 ? 5.094 -12.191 -0.775 1.00 90.62 79 PRO A CA 1
ATOM 638 C C . PRO A 1 79 ? 3.859 -11.322 -1.042 1.00 90.62 79 PRO A C 1
ATOM 640 O O . PRO A 1 79 ? 3.260 -11.409 -2.118 1.00 90.62 79 PRO A O 1
ATOM 643 N N . TYR A 1 80 ? 3.476 -10.477 -0.084 1.00 92.44 80 TYR A N 1
ATOM 644 C CA . TYR A 1 80 ? 2.327 -9.599 -0.184 1.00 92.44 80 TYR A CA 1
ATOM 645 C C . TYR A 1 80 ? 2.586 -8.267 0.510 1.00 92.44 80 TYR A C 1
ATOM 647 O O . TYR A 1 80 ? 3.201 -8.225 1.577 1.00 92.44 80 TYR A O 1
ATOM 655 N N . ALA A 1 81 ? 2.023 -7.217 -0.070 1.00 93.56 81 ALA A N 1
ATOM 656 C CA . ALA A 1 81 ? 1.709 -5.978 0.624 1.00 93.56 81 ALA A CA 1
ATOM 657 C C . ALA A 1 81 ? 0.186 -5.869 0.773 1.00 93.56 81 ALA A C 1
ATOM 659 O O . ALA A 1 81 ? -0.567 -6.720 0.287 1.00 93.56 81 ALA A O 1
ATOM 660 N N . TYR A 1 82 ? -0.278 -4.835 1.455 1.00 94.56 82 TYR A N 1
ATOM 661 C CA . TYR A 1 82 ? -1.694 -4.573 1.656 1.00 94.56 82 TYR A CA 1
ATOM 662 C C . TYR A 1 82 ? -2.020 -3.154 1.229 1.00 94.56 82 TYR A C 1
ATOM 664 O O . TYR A 1 82 ? -1.223 -2.236 1.420 1.00 94.56 82 TYR A O 1
ATOM 672 N N . VAL A 1 83 ? -3.217 -2.997 0.684 1.00 95.31 83 VAL A N 1
ATOM 673 C CA . VAL A 1 83 ? -3.835 -1.701 0.429 1.00 95.31 83 VAL A CA 1
ATOM 674 C C . VAL A 1 83 ? -5.023 -1.612 1.370 1.00 95.31 83 VAL A C 1
ATOM 676 O O . VAL A 1 83 ? -5.901 -2.480 1.330 1.00 95.31 83 VAL A O 1
ATOM 679 N N . ALA A 1 84 ? -5.008 -0.622 2.254 1.00 94.75 84 ALA A N 1
ATOM 680 C CA . ALA A 1 84 ? -5.897 -0.575 3.403 1.00 94.75 84 ALA A CA 1
ATOM 681 C C . ALA A 1 84 ? -6.443 0.830 3.638 1.00 94.75 84 ALA A C 1
ATOM 683 O O . ALA A 1 84 ? -5.711 1.807 3.531 1.00 94.75 84 ALA A O 1
ATOM 684 N N . ASP A 1 85 ? -7.715 0.925 4.000 1.00 92.50 85 ASP A N 1
ATOM 685 C CA . ASP A 1 85 ? -8.347 2.135 4.534 1.00 92.50 85 ASP A CA 1
ATOM 686 C C . ASP A 1 85 ? -8.147 2.218 6.060 1.00 92.50 85 ASP A C 1
ATOM 688 O O . ASP A 1 85 ? -7.797 3.264 6.617 1.00 92.50 85 ASP A O 1
ATOM 692 N N . ILE A 1 86 ? -8.260 1.078 6.744 1.00 91.88 86 ILE A N 1
ATOM 693 C CA . ILE A 1 86 ? -8.038 0.952 8.184 1.00 91.88 86 ILE A CA 1
ATOM 694 C C . ILE A 1 86 ? -6.725 0.215 8.445 1.00 91.88 86 ILE A C 1
ATOM 696 O O . ILE A 1 86 ? -6.527 -0.916 8.002 1.00 91.88 86 ILE A O 1
ATOM 700 N N . CYS A 1 87 ? -5.852 0.836 9.233 1.00 92.00 87 CYS A N 1
ATOM 701 C CA . CYS A 1 87 ? -4.661 0.218 9.801 1.00 92.00 87 CYS A CA 1
ATOM 702 C C . CYS A 1 87 ? -4.468 0.764 11.220 1.00 92.00 87 CYS A C 1
ATOM 704 O O . CYS A 1 87 ? -3.950 1.868 11.398 1.00 92.00 87 CYS A O 1
ATOM 706 N N . GLU A 1 88 ? -4.933 0.006 12.215 1.00 91.69 88 GLU A N 1
ATOM 707 C CA . GLU A 1 88 ? -4.949 0.412 13.624 1.00 91.69 88 GLU A CA 1
ATOM 708 C C . GLU A 1 88 ? -4.070 -0.498 14.475 1.00 91.69 88 GLU A C 1
ATOM 710 O O . GLU A 1 88 ? -4.182 -1.724 14.426 1.00 91.69 88 GLU A O 1
ATOM 715 N N . GLN A 1 89 ? -3.190 0.100 15.280 1.00 91.62 89 GLN A N 1
ATOM 716 C CA . GLN A 1 89 ? -2.303 -0.658 16.154 1.00 91.62 89 GLN A CA 1
ATOM 717 C C . GLN A 1 89 ? -3.074 -1.199 17.363 1.00 91.62 89 GLN A C 1
ATOM 719 O O . GLN A 1 89 ? -3.568 -0.448 18.205 1.00 91.62 89 GLN A O 1
ATOM 724 N N . VAL A 1 90 ? -3.076 -2.519 17.515 1.00 91.31 90 VAL A N 1
ATOM 725 C CA . VAL A 1 90 ? -3.563 -3.201 18.711 1.00 91.31 90 VAL A CA 1
ATOM 726 C C . VAL A 1 90 ? -2.492 -3.107 19.793 1.00 91.31 90 VAL A C 1
ATOM 728 O O . VAL A 1 90 ? -1.403 -3.668 19.662 1.00 91.31 90 VAL A O 1
ATOM 731 N N . LYS A 1 91 ? -2.797 -2.373 20.868 1.00 88.31 91 LYS A N 1
ATOM 732 C CA . LYS A 1 91 ? -1.910 -2.238 22.034 1.00 88.31 91 LYS A CA 1
ATOM 733 C C . LYS A 1 91 ? -2.118 -3.398 23.011 1.00 88.31 91 LYS A C 1
ATOM 735 O O . LYS A 1 91 ? -1.339 -4.340 23.015 1.00 88.31 91 LYS A O 1
ATOM 740 N N . LEU A 1 92 ? -3.179 -3.335 23.818 1.00 89.69 92 LEU A N 1
ATOM 741 C CA . LEU A 1 92 ? -3.569 -4.398 24.763 1.00 89.69 92 LEU A CA 1
ATOM 742 C C . LEU A 1 92 ? -4.836 -5.143 24.316 1.00 89.69 92 LEU A C 1
ATOM 744 O O . LEU A 1 92 ? -5.056 -6.286 24.697 1.00 89.69 92 LEU A O 1
ATOM 748 N N . GLY A 1 93 ? -5.652 -4.486 23.499 1.00 88.75 93 GLY A N 1
ATOM 749 C CA . GLY A 1 93 ? -6.903 -4.971 22.938 1.00 88.75 93 GLY A CA 1
ATOM 750 C C . GLY A 1 93 ? -7.502 -3.872 22.067 1.00 88.75 93 GLY A C 1
ATOM 751 O O . GLY A 1 93 ? -7.084 -2.714 22.159 1.00 88.75 93 GLY A O 1
ATOM 752 N N . ILE A 1 94 ? -8.434 -4.241 21.197 1.00 90.25 94 ILE A N 1
ATOM 753 C CA . ILE A 1 94 ? -9.173 -3.298 20.363 1.00 90.25 94 ILE A CA 1
ATOM 754 C C . ILE A 1 94 ? -10.599 -3.814 20.200 1.00 90.25 94 ILE A C 1
ATOM 756 O O . ILE A 1 94 ? -10.806 -5.020 20.055 1.00 90.25 94 ILE A O 1
ATOM 760 N N . GLU A 1 95 ? -11.570 -2.913 20.270 1.00 90.50 95 GLU A N 1
ATOM 761 C CA . GLU A 1 95 ? -12.957 -3.217 19.939 1.00 90.50 95 GLU A CA 1
ATOM 762 C C . GLU A 1 95 ? -13.106 -3.043 18.419 1.00 90.50 95 GLU A C 1
ATOM 764 O O . GLU A 1 95 ? -12.725 -2.014 17.858 1.00 90.50 95 GLU A O 1
ATOM 769 N N . VAL A 1 96 ? -13.526 -4.103 17.729 1.00 88.44 96 VAL A N 1
ATOM 770 C CA . VAL A 1 96 ? -13.478 -4.163 16.261 1.00 88.44 96 VAL A CA 1
ATOM 771 C C . VAL A 1 96 ? -14.576 -3.301 15.646 1.00 88.44 96 VAL A C 1
ATOM 773 O O . VAL A 1 96 ? -14.335 -2.682 14.605 1.00 88.44 96 VAL A O 1
ATOM 776 N N . ASP A 1 97 ? -15.746 -3.227 16.280 1.00 89.00 97 ASP A N 1
ATOM 777 C CA . ASP A 1 97 ? -16.884 -2.460 15.775 1.00 89.00 97 ASP A CA 1
ATOM 778 C C . ASP A 1 97 ? -16.618 -0.949 15.880 1.00 89.00 97 ASP A C 1
ATOM 780 O O . ASP A 1 97 ? -16.912 -0.204 14.944 1.00 89.00 97 ASP A O 1
ATOM 784 N N . GLU A 1 98 ? -15.945 -0.499 16.942 1.00 87.38 98 GLU A N 1
ATOM 785 C CA . GLU A 1 98 ? -15.492 0.881 17.135 1.00 87.38 98 GLU A CA 1
ATOM 786 C C . GLU A 1 98 ? -14.541 1.314 16.018 1.00 87.38 98 GLU A C 1
ATOM 788 O O . GLU A 1 98 ? -14.587 2.450 15.552 1.00 87.38 98 GLU A O 1
ATOM 793 N N . VAL A 1 99 ? -13.657 0.419 15.579 1.00 86.31 99 VAL A N 1
ATOM 794 C CA . VAL A 1 99 ? -12.686 0.723 14.525 1.00 86.31 99 VAL A CA 1
ATOM 795 C C . VAL A 1 99 ? -13.333 0.689 13.147 1.00 86.31 99 VAL A C 1
ATOM 797 O O . VAL A 1 99 ? -13.088 1.580 12.336 1.00 86.31 99 VAL A O 1
ATOM 800 N N . ARG A 1 100 ? -14.176 -0.310 12.872 1.00 80.12 100 ARG A N 1
ATOM 801 C CA . ARG A 1 100 ? -14.854 -0.447 11.576 1.00 80.12 100 ARG A CA 1
ATOM 802 C C . ARG A 1 100 ? -15.941 0.600 11.342 1.00 80.12 100 ARG A C 1
ATOM 804 O O . ARG A 1 100 ? -16.223 0.905 10.192 1.00 80.12 100 ARG A O 1
ATOM 811 N N . GLY A 1 101 ? -16.528 1.161 12.399 1.00 71.38 101 GLY A N 1
ATOM 812 C CA . GLY A 1 101 ? -17.553 2.204 12.308 1.00 71.38 101 GLY A CA 1
ATOM 813 C C . GLY A 1 101 ? -17.029 3.621 12.038 1.00 71.38 101 GLY A C 1
ATOM 814 O O . GLY A 1 101 ? -17.835 4.544 11.966 1.00 71.38 101 GLY A O 1
ATOM 815 N N . LYS A 1 102 ? -15.706 3.818 11.927 1.00 66.75 102 LYS A N 1
ATOM 816 C CA . LYS A 1 102 ? -15.068 5.135 11.710 1.00 66.75 102 LYS A CA 1
ATOM 817 C C . LYS A 1 102 ? -14.908 5.524 10.231 1.00 66.75 102 LYS A C 1
ATOM 819 O O . LYS A 1 102 ? -14.356 6.592 9.971 1.00 66.75 102 LYS A O 1
ATOM 824 N N . VAL A 1 103 ? -15.330 4.662 9.301 1.00 56.53 103 VAL A N 1
ATOM 825 C CA . VAL A 1 103 ? -15.196 4.853 7.843 1.00 56.53 103 VAL A CA 1
ATOM 826 C C . VAL A 1 103 ? -16.369 5.640 7.278 1.00 56.53 103 VAL A C 1
ATOM 828 O O . VAL A 1 103 ? -17.522 5.292 7.618 1.00 56.53 103 VAL A O 1
#

Solvent-accessible surface area (backbone a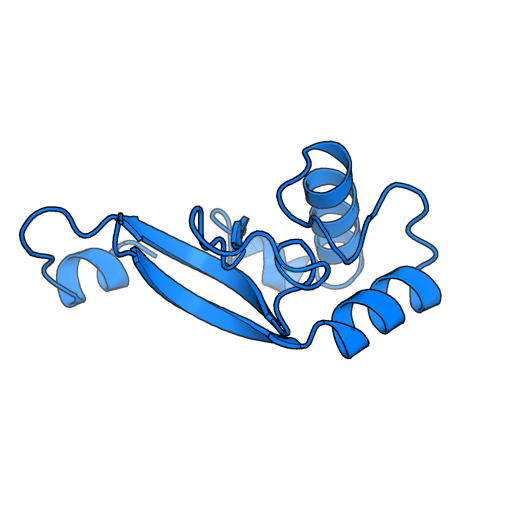toms only — not comparable to full-atom values): 6128 Å² total; per-residue (Å²): 128,90,43,67,52,74,44,69,49,80,42,47,36,72,58,46,43,48,49,38,63,76,68,67,43,86,63,46,46,69,61,42,49,75,40,68,60,17,40,50,50,50,51,52,50,44,43,72,78,36,46,78,60,44,70,76,38,86,56,59,42,65,46,74,64,78,57,93,84,50,82,53,92,52,39,62,52,46,70,41,37,32,47,23,55,42,79,45,77,41,78,93,68,75,66,64,65,71,61,66,68,74,115

Mean predicted aligned error: 4.3 Å